Protein AF-A0A6B3I5J6-F1 (afdb_monomer_lite)

pLDDT: mean 81.76, std 15.69, range [44.41, 97.31]

Sequence (60 aa):
MPKAQNVPAGTPTKITQGSPTKGGIGESTLRPDGTLKVTGEFAYSSDMWHEDMLWGQTLR

Foldseek 3Di:
DDDDDDDPPPDPPDDPPDDVADDDVPDDDDDPCVCCVVVVNDDDPVNDDDPPDDDDDDDD

Radius of gyration: 20.8 Å; chains: 1; bounding box: 48×49×46 Å

Structure (mmCIF, N/CA/C/O backbone):
data_AF-A0A6B3I5J6-F1
#
_entry.id   AF-A0A6B3I5J6-F1
#
loop_
_atom_site.group_PDB
_atom_site.id
_atom_site.type_symbol
_atom_site.label_atom_id
_atom_site.label_alt_id
_atom_site.label_comp_id
_atom_site.label_asym_id
_atom_site.label_entity_id
_atom_site.label_seq_id
_atom_site.pdbx_PDB_ins_code
_atom_site.Cartn_x
_atom_site.Cartn_y
_atom_site.Cartn_z
_atom_site.occupancy
_atom_site.B_iso_or_equiv
_atom_site.auth_seq_id
_atom_site.auth_comp_id
_atom_site.auth_asym_id
_atom_site.auth_atom_id
_atom_site.pdbx_PDB_model_num
ATOM 1 N N . MET A 1 1 ? -27.582 -39.515 -15.298 1.00 44.97 1 MET A N 1
ATOM 2 C CA . MET A 1 1 ? -27.587 -38.039 -15.211 1.00 44.97 1 MET A CA 1
ATOM 3 C C . MET A 1 1 ? -26.583 -37.620 -14.137 1.00 44.97 1 MET A C 1
ATOM 5 O O . MET A 1 1 ? -26.876 -37.870 -12.972 1.00 44.97 1 MET A O 1
ATOM 9 N N . PRO A 1 2 ? -25.390 -37.090 -14.457 1.00 44.41 2 PRO A N 1
ATOM 10 C CA . PRO A 1 2 ? -24.483 -36.590 -13.428 1.00 44.41 2 PRO A CA 1
ATOM 11 C C . PRO A 1 2 ? -24.911 -35.173 -13.008 1.00 44.41 2 PRO A C 1
ATOM 13 O O . PRO A 1 2 ? -25.218 -34.331 -13.849 1.00 44.41 2 PRO A O 1
ATOM 16 N N . LYS A 1 3 ? -24.989 -34.929 -11.697 1.00 50.41 3 LYS A N 1
ATOM 17 C CA . LYS A 1 3 ? -25.385 -33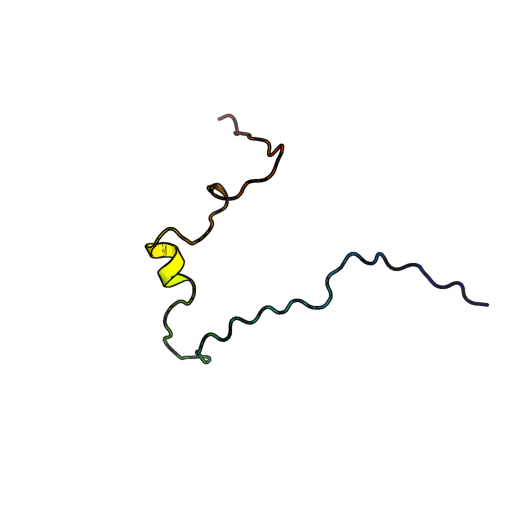.644 -11.100 1.00 50.41 3 LYS A CA 1
ATOM 18 C C . LYS A 1 3 ? -24.188 -32.686 -11.131 1.00 50.41 3 LYS A C 1
ATOM 20 O O . LYS A 1 3 ? -23.124 -33.040 -10.632 1.00 50.41 3 LYS A O 1
ATOM 25 N N . ALA A 1 4 ? -24.364 -31.494 -11.702 1.00 57.50 4 ALA A N 1
ATOM 26 C CA . ALA A 1 4 ? -23.345 -30.446 -11.705 1.00 57.50 4 ALA A CA 1
ATOM 27 C C . ALA A 1 4 ? -23.019 -30.012 -10.263 1.00 57.50 4 ALA A C 1
ATOM 29 O O . ALA A 1 4 ? -23.917 -29.670 -9.490 1.00 57.50 4 ALA A O 1
ATOM 30 N N . GLN A 1 5 ? -21.740 -30.067 -9.892 1.00 59.06 5 GLN A N 1
ATOM 31 C CA . GLN A 1 5 ? -21.236 -29.563 -8.616 1.00 59.06 5 GLN A CA 1
ATOM 32 C C . GLN A 1 5 ? -21.087 -28.041 -8.701 1.00 59.06 5 GLN A C 1
ATOM 34 O O . GLN A 1 5 ? -20.408 -27.520 -9.583 1.00 59.06 5 GLN A O 1
ATOM 39 N N . ASN A 1 6 ? -21.759 -27.337 -7.791 1.00 59.59 6 ASN A N 1
ATOM 40 C CA . ASN A 1 6 ? -21.755 -25.881 -7.697 1.00 59.59 6 ASN A CA 1
ATOM 41 C C . ASN A 1 6 ? -20.407 -25.430 -7.106 1.00 59.59 6 ASN A C 1
ATOM 43 O O . ASN A 1 6 ? -20.169 -25.605 -5.911 1.00 59.59 6 ASN A O 1
ATOM 47 N N . VAL A 1 7 ? -19.506 -24.907 -7.939 1.00 64.00 7 VAL A N 1
ATOM 48 C CA . VAL A 1 7 ? -18.203 -24.388 -7.493 1.00 64.00 7 VAL A CA 1
ATOM 49 C C . VAL A 1 7 ? -18.414 -22.973 -6.933 1.00 64.00 7 VAL A C 1
ATOM 51 O O . VAL A 1 7 ? -19.066 -22.171 -7.605 1.00 64.00 7 VAL A O 1
ATOM 54 N N . PRO A 1 8 ? -17.913 -22.625 -5.731 1.00 59.78 8 PRO A N 1
ATOM 55 C CA . PRO A 1 8 ? -18.063 -21.276 -5.191 1.00 59.78 8 PRO A CA 1
ATOM 56 C C . PRO A 1 8 ? -17.410 -20.2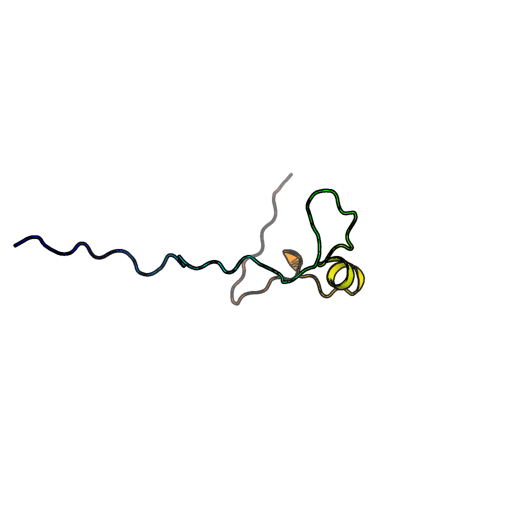50 -6.125 1.00 59.78 8 PRO A C 1
ATOM 58 O O . PRO A 1 8 ? -16.203 -20.282 -6.353 1.00 59.78 8 PRO A O 1
ATOM 61 N N . ALA A 1 9 ? -18.210 -19.326 -6.656 1.00 65.19 9 ALA A N 1
ATOM 62 C CA . ALA A 1 9 ? -17.823 -18.316 -7.647 1.00 65.19 9 ALA A CA 1
ATOM 63 C C . ALA A 1 9 ? -16.931 -17.178 -7.092 1.00 65.19 9 ALA A C 1
ATOM 65 O O . ALA A 1 9 ? -16.970 -16.058 -7.593 1.00 65.19 9 ALA A O 1
ATOM 66 N N . GLY A 1 10 ? -16.164 -17.434 -6.028 1.00 62.91 10 GLY A N 1
ATOM 67 C CA . GLY A 1 10 ? -15.460 -16.406 -5.257 1.00 62.91 10 GLY A CA 1
ATOM 68 C C . GLY A 1 10 ? -13.950 -16.342 -5.469 1.00 62.91 10 GLY A C 1
ATOM 69 O O . GLY A 1 10 ? -13.318 -15.437 -4.936 1.00 62.91 10 GLY A O 1
ATOM 70 N N . THR A 1 11 ? -13.344 -17.279 -6.204 1.00 65.75 11 THR A N 1
ATOM 71 C CA . THR A 1 11 ? -11.889 -17.267 -6.410 1.00 65.75 11 THR A CA 1
ATOM 72 C C . THR A 1 11 ? -11.556 -16.506 -7.694 1.00 65.75 11 THR A C 1
ATOM 74 O O . THR A 1 11 ? -11.810 -17.035 -8.779 1.00 65.75 11 THR A O 1
ATOM 77 N N . PRO A 1 12 ? -10.995 -15.282 -7.626 1.00 69.94 12 PRO A N 1
ATOM 78 C CA . PRO A 1 12 ? -10.524 -14.593 -8.818 1.00 69.94 12 PRO A CA 1
ATOM 79 C C . PRO A 1 12 ? -9.387 -15.405 -9.450 1.00 69.94 12 PRO A C 1
ATOM 81 O O . PRO A 1 12 ? -8.265 -15.440 -8.957 1.00 69.94 12 PRO A O 1
ATOM 84 N N . THR A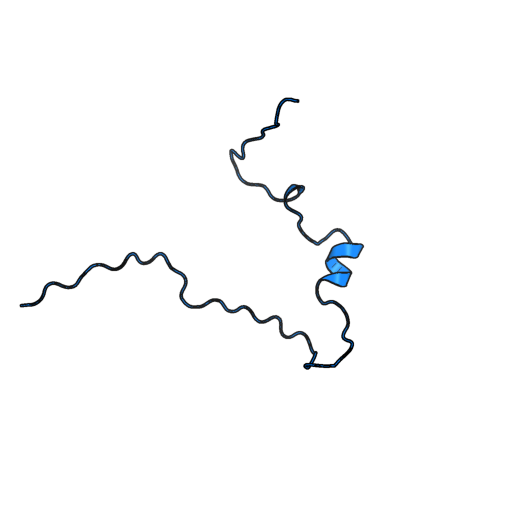 1 13 ? -9.688 -16.082 -10.557 1.00 74.19 13 THR A N 1
ATOM 85 C CA . THR A 1 13 ? -8.734 -16.900 -11.327 1.00 74.19 13 THR A CA 1
ATOM 86 C C . THR A 1 13 ? -7.858 -16.069 -12.260 1.00 74.19 13 THR A C 1
ATOM 88 O O . THR A 1 13 ? -6.909 -16.583 -12.847 1.00 74.19 13 THR A O 1
ATOM 91 N N . LYS A 1 14 ? -8.155 -14.773 -12.393 1.00 72.19 14 LYS A N 1
ATOM 92 C CA . LYS A 1 14 ? -7.407 -13.833 -13.222 1.00 72.19 14 LYS A CA 1
ATOM 93 C C . LYS A 1 14 ? -6.770 -12.766 -12.342 1.00 72.19 14 LYS A C 1
ATOM 95 O O . LYS A 1 14 ? -7.344 -11.701 -12.128 1.00 72.19 14 LYS A O 1
ATOM 100 N N . ILE A 1 15 ? -5.573 -13.056 -11.847 1.00 70.06 15 ILE A N 1
ATOM 101 C CA . ILE A 1 15 ? -4.728 -12.049 -11.209 1.00 70.06 15 ILE A CA 1
ATOM 102 C C . ILE A 1 15 ? -3.847 -11.435 -12.299 1.00 70.06 15 ILE A C 1
ATOM 104 O O . ILE A 1 15 ? -2.896 -12.054 -12.770 1.00 70.06 15 ILE A O 1
ATOM 108 N N . THR A 1 16 ? -4.163 -10.209 -12.720 1.00 66.94 16 THR A N 1
ATOM 109 C CA . THR A 1 16 ? -3.248 -9.407 -13.544 1.00 66.94 16 THR A CA 1
ATOM 110 C C . THR A 1 16 ? -2.183 -8.811 -12.621 1.00 66.94 16 THR A C 1
ATOM 112 O O . THR A 1 16 ? -2.272 -7.657 -12.218 1.00 66.94 16 THR A O 1
ATOM 115 N N . GLN A 1 17 ? -1.191 -9.615 -12.236 1.00 62.91 17 GLN A N 1
ATOM 116 C CA . GLN A 1 17 ? -0.048 -9.170 -11.434 1.00 62.91 17 GLN A CA 1
ATOM 117 C C . GLN A 1 17 ? 1.105 -8.778 -12.361 1.00 62.91 17 GLN A C 1
ATOM 119 O O . GLN A 1 17 ? 2.120 -9.460 -12.448 1.00 62.91 17 GLN A O 1
ATOM 124 N N . GLY A 1 18 ? 0.923 -7.706 -13.125 1.00 56.31 18 GLY A N 1
ATOM 125 C CA . GLY A 1 18 ? 1.964 -7.192 -14.006 1.00 56.31 18 GLY A CA 1
ATOM 126 C C . GLY A 1 18 ? 1.901 -5.681 -14.048 1.00 56.31 18 GLY A C 1
ATOM 127 O O . GLY A 1 18 ? 1.057 -5.126 -14.747 1.00 56.31 18 GLY A O 1
ATOM 128 N N . SER A 1 19 ? 2.784 -5.007 -13.311 1.00 63.19 19 SER A N 1
ATOM 129 C CA . SER A 1 19 ? 3.085 -3.618 -13.636 1.00 63.19 19 SER A CA 1
ATOM 130 C C . SER A 1 19 ? 3.906 -3.614 -14.930 1.00 63.19 19 SER A C 1
ATOM 132 O O . SER A 1 19 ? 4.829 -4.420 -15.052 1.00 63.19 19 SER A O 1
ATOM 134 N N . PRO A 1 20 ? 3.633 -2.726 -15.902 1.00 68.50 20 PRO A N 1
ATOM 135 C CA . PRO A 1 20 ? 4.407 -2.606 -17.145 1.00 68.50 20 PRO A CA 1
ATOM 136 C C . PRO A 1 20 ? 5.785 -1.957 -16.908 1.00 68.50 20 PRO A C 1
ATOM 138 O O . PRO A 1 20 ? 6.275 -1.152 -17.699 1.00 68.50 20 PRO A O 1
ATOM 141 N N . THR A 1 21 ? 6.404 -2.252 -15.772 1.00 67.62 21 THR A N 1
ATOM 142 C CA . THR A 1 21 ? 7.675 -1.687 -15.342 1.00 67.62 21 THR A CA 1
ATOM 143 C C . THR A 1 21 ? 8.785 -2.326 -16.157 1.00 67.62 21 THR A C 1
ATOM 145 O O . THR A 1 21 ? 8.917 -3.548 -16.177 1.00 67.62 21 THR A O 1
ATOM 148 N N . LYS A 1 22 ? 9.565 -1.497 -16.853 1.00 73.44 22 LYS A N 1
ATOM 149 C CA . LYS A 1 22 ? 10.749 -1.942 -17.596 1.00 73.44 22 LYS A CA 1
ATOM 150 C C . LYS A 1 22 ? 11.758 -2.570 -16.623 1.00 73.44 22 LYS A C 1
ATOM 152 O O . LYS A 1 22 ? 12.001 -1.993 -15.566 1.00 73.44 22 LYS A O 1
ATOM 157 N N . GLY A 1 23 ? 12.326 -3.716 -16.995 1.00 77.56 23 GLY A N 1
ATOM 158 C CA . GLY A 1 23 ? 13.403 -4.378 -16.257 1.00 77.56 23 GLY A CA 1
ATOM 159 C C . GLY A 1 23 ? 13.503 -5.873 -16.542 1.00 77.56 23 GLY A C 1
ATOM 160 O O . GLY A 1 23 ? 12.522 -6.600 -16.388 1.00 77.56 23 GLY A O 1
ATOM 161 N N . GLY A 1 24 ? 14.676 -6.325 -16.989 1.00 84.44 24 GLY A N 1
ATOM 162 C CA . GLY A 1 24 ? 15.000 -7.738 -17.206 1.00 84.44 24 GLY A CA 1
ATOM 163 C C . GLY A 1 24 ? 15.788 -8.372 -16.055 1.00 84.44 24 GLY A C 1
ATOM 164 O O . GLY A 1 24 ? 16.296 -7.695 -15.162 1.00 84.44 24 GLY A O 1
ATOM 165 N N . ILE A 1 25 ? 15.931 -9.701 -16.085 1.00 87.12 25 ILE A N 1
ATOM 166 C CA . ILE A 1 25 ? 16.804 -10.416 -15.142 1.00 87.12 25 ILE A CA 1
ATOM 167 C C . ILE A 1 25 ? 18.248 -9.927 -15.331 1.00 87.12 25 ILE A C 1
ATOM 169 O O . ILE A 1 25 ? 18.768 -9.949 -16.444 1.00 87.12 25 ILE A O 1
ATOM 173 N N . GLY A 1 26 ? 18.895 -9.516 -14.238 1.00 90.94 26 GLY A N 1
ATOM 174 C CA . GLY A 1 26 ? 20.277 -9.019 -14.241 1.00 90.94 26 GLY A CA 1
ATOM 175 C C . GLY A 1 26 ? 20.421 -7.517 -14.509 1.00 90.94 26 GLY A C 1
ATOM 176 O O . GLY A 1 26 ? 21.531 -6.997 -14.436 1.00 90.94 26 GLY A O 1
ATOM 177 N N . GLU A 1 27 ? 19.326 -6.806 -14.779 1.00 91.25 27 GLU A N 1
ATOM 178 C CA . GLU A 1 27 ? 19.332 -5.353 -14.946 1.00 91.25 27 GLU A CA 1
ATOM 179 C C . GLU A 1 27 ? 19.205 -4.636 -13.589 1.00 91.25 27 GLU A C 1
ATOM 181 O O . GLU A 1 27 ? 18.454 -5.060 -12.711 1.00 91.25 27 GLU A O 1
ATOM 186 N N . SER A 1 28 ? 19.927 -3.525 -13.411 1.00 87.38 28 SER A N 1
ATOM 187 C CA . SER A 1 28 ? 19.791 -2.655 -12.234 1.00 87.38 28 SER A CA 1
ATOM 188 C C . SER A 1 28 ? 18.745 -1.573 -12.507 1.00 87.38 28 SER A C 1
ATOM 190 O O . SER A 1 28 ? 19.065 -0.488 -12.992 1.00 87.38 28 SER A O 1
ATOM 192 N N . THR A 1 29 ? 17.476 -1.881 -12.247 1.00 87.31 29 THR A N 1
ATOM 193 C CA . THR A 1 29 ? 16.353 -0.980 -12.542 1.00 87.31 29 THR A CA 1
ATOM 194 C C . THR A 1 29 ? 15.922 -0.132 -11.354 1.00 87.31 29 THR A C 1
ATOM 196 O O . THR A 1 29 ? 16.050 -0.528 -10.194 1.00 87.31 29 THR A O 1
ATOM 199 N N . LEU A 1 30 ? 15.317 1.022 -11.648 1.00 88.38 30 LEU A N 1
ATOM 200 C CA . LEU A 1 30 ? 14.650 1.830 -10.631 1.00 88.38 30 LEU A CA 1
ATOM 201 C C . LEU A 1 30 ? 13.478 1.066 -10.008 1.00 88.38 30 LEU A C 1
ATOM 203 O O . LEU A 1 30 ? 12.740 0.349 -10.684 1.00 88.38 30 LEU A O 1
ATOM 207 N N . ARG A 1 31 ? 13.301 1.254 -8.700 1.00 88.69 31 ARG A N 1
ATOM 208 C CA . ARG A 1 31 ? 12.218 0.636 -7.942 1.00 88.69 31 ARG A CA 1
ATOM 209 C C . ARG A 1 31 ? 10.877 1.291 -8.318 1.00 88.69 31 ARG A C 1
ATOM 211 O O . ARG A 1 31 ? 10.732 2.493 -8.096 1.00 88.69 31 ARG A O 1
ATOM 218 N N . PRO A 1 32 ? 9.885 0.538 -8.822 1.00 87.44 32 PRO A N 1
ATOM 219 C CA . PRO A 1 32 ? 8.631 1.119 -9.306 1.00 87.44 32 PRO A CA 1
ATOM 220 C C . PRO A 1 32 ? 7.748 1.717 -8.203 1.00 87.44 32 PRO A C 1
ATOM 222 O O . PRO A 1 32 ? 7.032 2.681 -8.440 1.00 87.44 32 PRO A O 1
ATOM 225 N N . ASP A 1 33 ? 7.840 1.203 -6.980 1.00 89.62 33 ASP A N 1
ATOM 226 C CA . ASP A 1 33 ? 7.201 1.745 -5.777 1.00 89.62 33 ASP A CA 1
ATOM 227 C C . ASP A 1 33 ? 8.044 2.831 -5.080 1.00 89.62 33 ASP A C 1
ATOM 229 O O . ASP A 1 33 ? 7.646 3.355 -4.042 1.00 89.62 33 ASP A O 1
ATOM 233 N N . GLY A 1 34 ? 9.217 3.176 -5.628 1.00 92.56 34 GLY A N 1
ATOM 234 C CA . GLY A 1 34 ? 10.171 4.097 -5.011 1.00 92.56 34 GLY A CA 1
ATOM 235 C C . GLY A 1 34 ? 9.595 5.493 -4.805 1.00 92.56 34 GLY A C 1
ATOM 236 O O . GLY A 1 34 ? 9.660 6.004 -3.691 1.00 92.56 34 GLY A O 1
ATOM 237 N N . THR A 1 35 ? 8.987 6.073 -5.845 1.00 94.12 35 THR A N 1
ATOM 238 C CA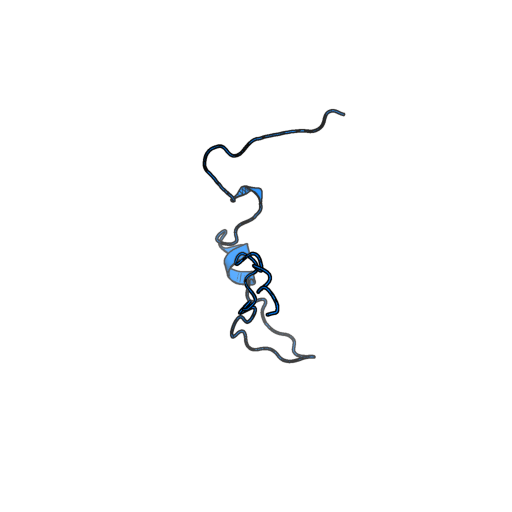 . THR A 1 35 ? 8.354 7.398 -5.765 1.00 94.12 35 THR A CA 1
ATOM 239 C C . THR A 1 35 ? 7.260 7.420 -4.707 1.00 94.12 35 THR A C 1
ATOM 241 O O . THR A 1 35 ? 7.355 8.219 -3.786 1.00 94.12 35 THR A O 1
ATOM 244 N N . LEU A 1 36 ? 6.304 6.485 -4.768 1.00 94.88 36 LEU A N 1
ATOM 245 C CA . LEU A 1 36 ? 5.187 6.411 -3.816 1.00 94.88 36 LEU A CA 1
ATOM 246 C C . LEU A 1 36 ? 5.677 6.349 -2.362 1.00 94.88 36 LEU A C 1
ATOM 248 O O . LEU A 1 36 ? 5.106 6.967 -1.468 1.00 94.88 36 LEU A O 1
ATOM 252 N N . LYS A 1 37 ? 6.771 5.621 -2.114 1.00 94.69 37 LYS A N 1
ATOM 253 C CA . LYS A 1 37 ? 7.360 5.503 -0.776 1.00 94.69 37 LYS A CA 1
ATOM 254 C C . LYS A 1 37 ? 7.999 6.794 -0.275 1.00 94.69 37 LYS A C 1
ATOM 256 O O . LYS A 1 37 ? 7.961 7.031 0.927 1.00 94.69 37 LYS A O 1
ATOM 261 N N . VAL A 1 38 ? 8.597 7.601 -1.154 1.00 96.62 38 VAL A N 1
ATOM 262 C CA . VAL A 1 38 ? 9.264 8.859 -0.761 1.00 96.62 38 VAL A CA 1
ATOM 263 C C . VAL A 1 38 ? 8.335 10.070 -0.799 1.00 96.62 38 VAL A C 1
ATOM 265 O O . VAL A 1 38 ? 8.641 11.076 -0.168 1.00 96.62 38 VAL A O 1
ATOM 268 N N . THR A 1 39 ? 7.207 9.980 -1.504 1.00 97.31 39 THR A N 1
ATOM 269 C CA . THR A 1 39 ? 6.171 11.022 -1.539 1.00 97.31 39 THR A CA 1
ATOM 270 C C . THR A 1 39 ? 5.104 10.845 -0.460 1.00 97.31 39 THR A C 1
ATOM 272 O O . THR A 1 39 ? 4.323 11.764 -0.236 1.00 97.31 39 THR A O 1
ATOM 275 N N . GLY A 1 40 ? 5.077 9.701 0.233 1.00 95.69 40 GLY A N 1
ATOM 276 C CA . GLY A 1 40 ? 4.049 9.385 1.232 1.00 95.69 40 GLY A CA 1
ATOM 277 C C . GLY A 1 40 ? 2.740 8.861 0.632 1.00 95.69 40 GLY A C 1
ATOM 278 O O . GLY A 1 40 ? 1.726 8.825 1.314 1.00 95.69 40 GLY A O 1
ATOM 279 N N . GLU A 1 41 ? 2.753 8.452 -0.637 1.00 96.19 41 GLU A N 1
ATOM 280 C CA . GLU A 1 41 ? 1.584 7.927 -1.357 1.00 96.19 41 GLU A CA 1
ATOM 281 C C . GLU A 1 41 ? 1.494 6.392 -1.317 1.00 96.19 41 GLU A C 1
ATOM 283 O O . GLU A 1 41 ? 0.503 5.801 -1.742 1.00 96.19 41 GLU A O 1
ATOM 288 N N . PHE A 1 42 ? 2.537 5.716 -0.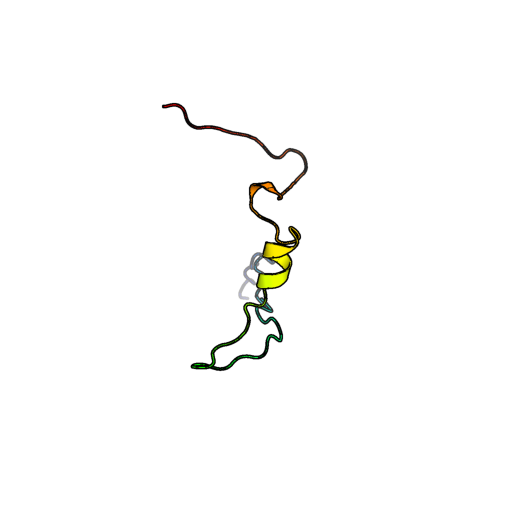834 1.00 95.94 42 PHE A N 1
ATOM 289 C CA . PHE A 1 42 ? 2.512 4.276 -0.614 1.00 95.94 42 PHE A CA 1
ATOM 290 C C . PHE A 1 42 ? 1.700 3.949 0.643 1.00 95.94 42 PHE A C 1
ATOM 292 O O . PHE A 1 42 ? 2.065 4.390 1.727 1.00 95.94 42 PHE A O 1
ATOM 299 N N . ALA A 1 43 ? 0.656 3.128 0.505 1.00 96.00 43 ALA A N 1
ATOM 300 C CA . ALA A 1 43 ? -0.180 2.712 1.628 1.00 96.00 43 ALA A CA 1
ATOM 301 C C . ALA A 1 43 ? 0.491 1.606 2.464 1.00 96.00 43 ALA A C 1
ATOM 303 O O . ALA A 1 43 ? 0.685 0.478 1.998 1.00 96.00 43 ALA A O 1
ATOM 304 N N . TYR A 1 44 ? 0.813 1.917 3.716 1.00 94.56 44 TYR A N 1
ATOM 305 C CA . TYR A 1 44 ? 1.203 0.955 4.744 1.00 94.56 44 TYR A CA 1
ATOM 306 C C . TYR A 1 44 ? -0.033 0.414 5.478 1.00 94.56 44 TYR A C 1
ATOM 308 O O . TYR A 1 44 ? -1.131 0.952 5.363 1.00 94.56 44 TYR A O 1
ATOM 316 N N . SER A 1 45 ? 0.121 -0.656 6.266 1.00 91.88 45 SER A N 1
ATOM 317 C CA . SER A 1 45 ? -1.005 -1.243 7.014 1.00 91.88 45 SER A CA 1
ATOM 318 C C . SER A 1 45 ? -1.672 -0.260 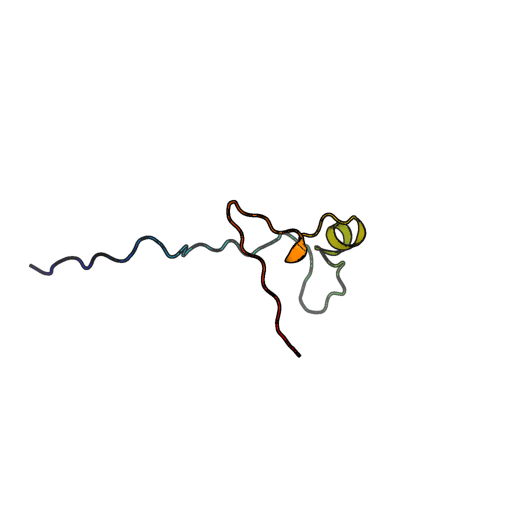7.984 1.00 91.88 45 SER A C 1
ATOM 320 O O . SER A 1 45 ? -2.849 -0.416 8.282 1.00 91.88 45 SER A O 1
ATOM 322 N N . SER A 1 46 ? -0.934 0.746 8.464 1.00 91.19 46 SER A N 1
ATOM 323 C CA . SER A 1 46 ? -1.456 1.849 9.282 1.00 91.19 46 SER A CA 1
ATOM 324 C C . SER A 1 46 ? -2.370 2.804 8.520 1.00 91.19 46 SER A C 1
ATOM 326 O O . SER A 1 46 ? -3.152 3.513 9.143 1.00 91.19 46 SER A O 1
ATOM 328 N N . ASP A 1 47 ? -2.246 2.833 7.195 1.00 94.69 47 ASP A N 1
ATOM 329 C CA . ASP A 1 47 ? -2.943 3.769 6.313 1.00 94.69 47 ASP A CA 1
ATOM 330 C C . ASP A 1 47 ? -4.211 3.128 5.729 1.00 94.69 47 ASP A C 1
ATOM 332 O O . ASP A 1 47 ? -5.031 3.798 5.103 1.00 94.69 47 ASP A O 1
ATOM 336 N N . MET A 1 48 ? -4.377 1.815 5.922 1.00 93.94 48 MET A N 1
ATOM 337 C CA . MET A 1 48 ? -5.592 1.098 5.561 1.00 93.94 48 MET A CA 1
ATOM 338 C C . MET A 1 48 ? -6.743 1.517 6.470 1.00 93.94 48 MET A C 1
ATOM 340 O O . MET A 1 48 ? -6.584 1.686 7.678 1.00 93.94 48 MET A O 1
ATOM 344 N N . TRP A 1 49 ? -7.928 1.620 5.882 1.00 94.75 49 TRP A N 1
ATOM 345 C CA . TRP A 1 49 ? -9.145 1.961 6.596 1.00 94.75 49 TRP A CA 1
ATOM 346 C C . TRP A 1 49 ? -10.317 1.154 6.046 1.00 94.75 49 TRP A C 1
ATOM 348 O O . TRP A 1 49 ? -10.396 0.866 4.849 1.00 94.75 49 TRP A O 1
ATOM 358 N N . HIS A 1 50 ? -11.224 0.791 6.941 1.00 95.50 50 HIS A N 1
ATOM 359 C CA . HIS A 1 50 ? -12.504 0.181 6.629 1.00 95.50 50 HIS A CA 1
ATOM 360 C C . HIS A 1 50 ? -13.502 0.606 7.710 1.00 95.50 50 HIS A C 1
ATOM 362 O O . HIS A 1 50 ? -13.107 0.812 8.863 1.00 95.50 50 HIS A O 1
ATOM 368 N N . GLU A 1 51 ? -14.783 0.699 7.358 1.00 96.44 51 GLU A N 1
ATOM 369 C CA . GLU A 1 51 ? -15.841 0.892 8.352 1.00 96.44 51 GLU A CA 1
ATOM 370 C C . GLU A 1 51 ? -15.791 -0.234 9.395 1.00 96.44 51 GLU A C 1
ATOM 372 O O . GLU A 1 51 ? -15.557 -1.397 9.056 1.00 96.44 51 GLU A O 1
ATOM 377 N N . ASP A 1 52 ? -15.962 0.117 10.668 1.00 96.12 52 ASP A N 1
ATOM 378 C CA . ASP A 1 52 ? -15.919 -0.811 11.807 1.00 96.12 52 ASP A CA 1
ATOM 379 C C . ASP A 1 52 ? -14.580 -1.554 12.025 1.00 96.12 52 ASP A C 1
ATOM 381 O O . ASP A 1 52 ? -14.533 -2.592 12.693 1.00 96.12 52 ASP A O 1
ATOM 385 N N . MET A 1 53 ? -13.458 -1.038 11.504 1.00 96.88 53 MET A N 1
ATOM 386 C CA . MET A 1 53 ? -12.139 -1.632 11.754 1.00 96.88 53 MET A CA 1
ATOM 387 C C . MET A 1 53 ? -11.773 -1.597 13.250 1.00 96.88 53 MET A C 1
ATOM 389 O O . MET A 1 53 ? -11.798 -0.552 13.903 1.00 96.88 53 MET A O 1
ATOM 393 N N . LEU A 1 54 ? -11.406 -2.761 13.796 1.00 95.88 54 LEU A N 1
ATOM 394 C CA . LEU A 1 54 ? -11.049 -2.923 15.207 1.00 95.88 54 LEU A CA 1
ATOM 395 C C . LEU A 1 54 ? -9.579 -2.573 15.479 1.00 95.88 54 LEU A C 1
ATOM 397 O O . LEU A 1 54 ? -8.706 -2.794 14.641 1.00 95.88 54 LEU A O 1
ATOM 401 N N . TRP A 1 55 ? -9.304 -2.119 16.705 1.00 93.75 55 TRP A N 1
ATOM 402 C CA . TRP A 1 55 ? -7.961 -1.812 17.203 1.00 93.75 55 TRP A CA 1
ATOM 403 C C . TRP A 1 55 ? -7.610 -2.707 18.392 1.00 93.75 55 TRP A C 1
ATOM 405 O O . TRP A 1 55 ? -8.413 -2.880 19.309 1.00 93.75 55 TRP A O 1
ATOM 415 N N . GLY A 1 56 ? -6.401 -3.269 18.393 1.00 94.50 56 GLY A N 1
ATOM 416 C CA . GLY A 1 56 ? -5.916 -4.149 19.456 1.00 94.50 56 GLY A CA 1
ATOM 417 C C . GLY A 1 56 ? -4.448 -3.903 19.790 1.00 94.50 56 GLY A C 1
ATOM 418 O O . GLY A 1 56 ? -3.692 -3.385 18.972 1.00 94.50 56 GLY A O 1
ATOM 419 N N . GLN A 1 57 ? -4.041 -4.296 20.998 1.00 97.06 57 GLN A N 1
ATOM 420 C CA . GLN A 1 57 ? -2.646 -4.308 21.443 1.00 97.06 57 GLN A CA 1
ATOM 421 C C . GLN A 1 57 ? -2.359 -5.568 22.265 1.00 97.06 57 GLN A C 1
ATOM 423 O O . GLN A 1 57 ? -3.272 -6.182 22.818 1.00 97.06 57 GLN A O 1
ATOM 428 N N . THR A 1 58 ? -1.087 -5.936 22.378 1.00 96.88 58 THR A N 1
ATOM 429 C CA . THR A 1 58 ? -0.634 -7.048 23.224 1.00 96.88 58 THR A CA 1
ATOM 430 C C . THR A 1 58 ? -0.135 -6.516 24.569 1.00 96.88 58 THR A C 1
ATOM 432 O O . THR A 1 58 ? 0.546 -5.493 24.604 1.00 96.88 58 THR A O 1
ATOM 435 N N . LEU A 1 59 ? -0.442 -7.211 25.670 1.00 96.50 59 LEU A N 1
ATOM 436 C CA . LEU A 1 59 ? 0.140 -6.922 26.987 1.00 96.50 59 LEU A CA 1
ATOM 437 C C . LEU A 1 59 ? 1.579 -7.453 27.070 1.00 96.50 59 LEU A C 1
ATOM 439 O O . LEU A 1 59 ? 1.922 -8.426 26.395 1.00 96.50 59 LEU A O 1
ATOM 443 N N . ARG A 1 60 ? 2.408 -6.824 27.902 1.00 92.06 60 ARG A N 1
ATOM 444 C CA . ARG A 1 60 ? 3.758 -7.293 28.232 1.00 92.06 60 ARG A CA 1
ATOM 445 C C . ARG A 1 60 ? 3.899 -7.509 29.724 1.00 92.06 60 ARG A C 1
ATOM 447 O O . ARG A 1 60 ? 3.343 -6.677 30.473 1.00 92.06 60 ARG A O 1
#

Secondary structure (DSSP, 8-state):
-PPPP---TT--------------TT--PPPTTHHHHHHT-S--TTT---TT--------